Protein AF-A0A937IH04-F1 (afdb_monomer)

pLDDT: mean 90.26, std 16.78, range [39.59, 98.88]

Nearest PDB structures (foldseek):
  6xj6-assembly1_A  TM=7.921E-01  e=6.767E-10  Campylobacter jejuni subsp. jejuni 81-176
  6xj7-assembly2_B  TM=7.887E-01  e=7.666E-10  Campylobacter jejuni subsp. jejuni 81-176
  4y4v-assembly1_A  TM=7.451E-01  e=8.737E-09  Helicobacter pylori 26695
  5uwv-assembly3_D  TM=8.098E-01  e=4.451E-07  Mycobacteroides abscessus ATCC 19977
  4lpq-assembly1_A  TM=6.922E-01  e=3.258E-07  Xylanimonas cellulosilytica DSM 15894

Structure (mmCIF, N/CA/C/O backbone):
data_AF-A0A937IH04-F1
#
_entry.id   AF-A0A937IH04-F1
#
loop_
_atom_site.group_PDB
_atom_site.id
_atom_site.type_symbol
_atom_site.label_atom_id
_atom_site.label_alt_id
_atom_site.label_comp_id
_atom_site.label_asym_id
_atom_site.label_entity_id
_atom_site.label_seq_id
_atom_site.pdbx_PDB_ins_code
_atom_site.Cartn_x
_atom_site.Cartn_y
_atom_site.Cartn_z
_atom_site.occupancy
_atom_site.B_iso_or_equiv
_atom_site.auth_seq_id
_atom_site.auth_comp_id
_atom_site.auth_asym_id
_atom_site.auth_atom_id
_atom_site.pdbx_PDB_model_num
ATOM 1 N N . MET A 1 1 ? -10.966 3.294 90.916 1.00 44.47 1 MET A N 1
ATOM 2 C CA . MET A 1 1 ? -11.780 2.200 90.337 1.00 44.47 1 MET A CA 1
ATOM 3 C C . MET A 1 1 ? -12.710 2.776 89.281 1.00 44.47 1 MET A C 1
ATOM 5 O O . MET A 1 1 ? -13.364 3.763 89.579 1.00 44.47 1 MET A O 1
ATOM 9 N N . ARG A 1 2 ? -12.797 2.086 88.129 1.00 40.12 2 ARG A N 1
ATOM 10 C CA . ARG A 1 2 ? -13.713 2.286 86.980 1.00 40.12 2 ARG A CA 1
ATOM 11 C C . ARG A 1 2 ? -13.380 3.471 86.057 1.00 40.12 2 ARG A C 1
ATOM 13 O O . ARG A 1 2 ? -13.119 4.552 86.549 1.00 40.12 2 ARG A O 1
ATOM 20 N N . ALA A 1 3 ? -13.445 3.394 84.731 1.00 43.91 3 ALA A N 1
ATOM 21 C CA . ALA A 1 3 ? -13.399 2.312 83.746 1.00 43.91 3 ALA A CA 1
ATOM 22 C C . ALA A 1 3 ? -13.300 2.995 82.361 1.00 43.91 3 ALA A C 1
ATOM 24 O O . ALA A 1 3 ? -13.921 4.028 82.132 1.00 43.91 3 ALA A O 1
ATOM 25 N N . ILE A 1 4 ? -12.529 2.395 81.460 1.00 55.41 4 ILE A N 1
ATOM 26 C CA . ILE A 1 4 ? -12.359 2.698 80.027 1.00 55.41 4 ILE A CA 1
ATOM 27 C C . ILE A 1 4 ? -13.701 2.719 79.275 1.00 55.41 4 ILE A C 1
ATOM 29 O O . ILE A 1 4 ? -14.437 1.761 79.482 1.00 55.41 4 ILE A O 1
ATOM 33 N N . LYS A 1 5 ? -13.938 3.682 78.354 1.00 39.59 5 LYS A N 1
ATOM 34 C CA . LYS A 1 5 ? -14.604 3.578 77.012 1.00 39.59 5 LYS A CA 1
ATOM 35 C C . LYS A 1 5 ? -14.386 4.912 76.263 1.00 39.59 5 LYS A C 1
ATOM 37 O O . LYS A 1 5 ? -14.496 5.944 76.903 1.00 39.59 5 LYS A O 1
ATOM 42 N N . ALA A 1 6 ? -14.162 5.064 74.964 1.00 47.41 6 ALA A N 1
ATOM 43 C CA . ALA A 1 6 ? -13.769 4.239 73.830 1.00 47.41 6 ALA A CA 1
ATOM 44 C C . ALA A 1 6 ? -13.447 5.249 72.697 1.00 47.41 6 ALA A C 1
ATOM 46 O O . ALA A 1 6 ? -14.077 6.303 72.617 1.00 47.41 6 ALA A O 1
ATOM 47 N N . LEU A 1 7 ? -12.464 4.932 71.853 1.00 53.50 7 LEU A N 1
ATOM 48 C CA . LEU A 1 7 ? -12.128 5.639 70.612 1.00 53.50 7 LEU A CA 1
ATOM 49 C C . LEU A 1 7 ? -13.366 5.837 69.718 1.00 53.50 7 LEU A C 1
ATOM 51 O O . LEU A 1 7 ? -14.090 4.875 69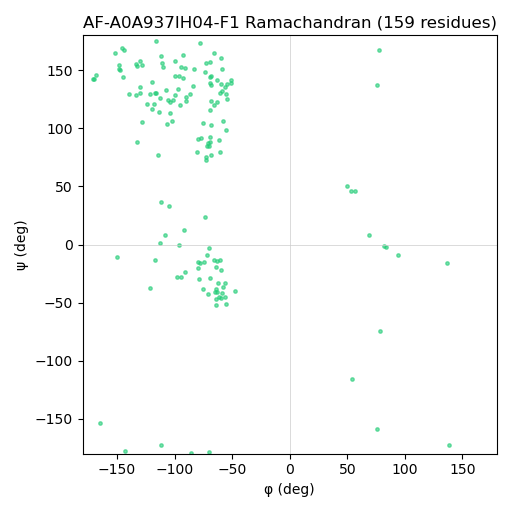.476 1.00 53.50 7 LEU A O 1
ATOM 55 N N . LEU A 1 8 ? -13.506 7.014 69.103 1.00 49.69 8 LEU A N 1
ATOM 56 C CA . LEU A 1 8 ? -14.228 7.172 67.837 1.00 49.69 8 LEU A CA 1
ATOM 57 C C . LEU A 1 8 ? -13.379 8.020 66.886 1.00 49.69 8 LEU A C 1
ATOM 59 O O . LEU A 1 8 ? -13.462 9.244 66.840 1.00 49.69 8 LEU A O 1
ATOM 63 N N . VAL A 1 9 ? -12.520 7.325 66.144 1.00 52.66 9 VAL A N 1
ATOM 64 C CA . VAL A 1 9 ? -11.881 7.834 64.931 1.00 52.66 9 VAL A CA 1
ATOM 65 C C . VAL A 1 9 ? -12.954 7.811 63.847 1.00 52.66 9 VAL A C 1
ATOM 67 O O . VAL A 1 9 ? -13.317 6.746 63.356 1.00 52.66 9 VAL A O 1
ATOM 70 N N . ALA A 1 10 ? -13.496 8.974 63.495 1.00 54.12 10 ALA A N 1
ATOM 71 C CA . ALA A 1 10 ? -14.343 9.114 62.317 1.00 54.12 10 ALA A CA 1
ATOM 72 C C . ALA A 1 10 ? -13.439 9.229 61.080 1.00 54.12 10 ALA A C 1
ATOM 74 O O . ALA A 1 10 ? -13.137 10.319 60.598 1.00 54.12 10 ALA A O 1
ATOM 75 N N . SER A 1 11 ? -12.944 8.090 60.600 1.00 58.72 11 SER A N 1
ATOM 76 C CA . SER A 1 11 ? -12.273 7.978 59.309 1.00 58.72 11 SER A CA 1
ATOM 77 C C . SER A 1 11 ? -13.301 8.190 58.197 1.00 58.72 11 SER A C 1
ATOM 79 O O . SER A 1 11 ? -14.100 7.314 57.873 1.00 58.72 11 SER A O 1
ATOM 81 N N . LEU A 1 12 ? -13.282 9.387 57.613 1.00 53.47 12 LEU A N 1
ATOM 82 C CA . LEU A 1 12 ? -14.057 9.741 56.432 1.00 53.47 12 LEU A CA 1
ATOM 83 C C . LEU A 1 12 ? -13.449 9.036 55.208 1.00 53.47 12 LEU A C 1
ATOM 85 O O . LEU A 1 12 ? -12.601 9.583 54.506 1.00 53.47 12 LEU A O 1
ATOM 89 N N . ILE A 1 13 ? -13.844 7.785 54.976 1.00 60.28 13 ILE A N 1
ATOM 90 C CA . ILE A 1 13 ? -13.471 7.049 53.768 1.00 60.28 13 ILE A CA 1
ATOM 91 C C . ILE A 1 13 ? -14.392 7.520 52.633 1.00 60.28 13 ILE A C 1
ATOM 93 O O . ILE A 1 13 ? -15.463 6.956 52.412 1.00 60.28 13 ILE A O 1
ATOM 97 N N . LEU A 1 14 ? -13.976 8.555 51.895 1.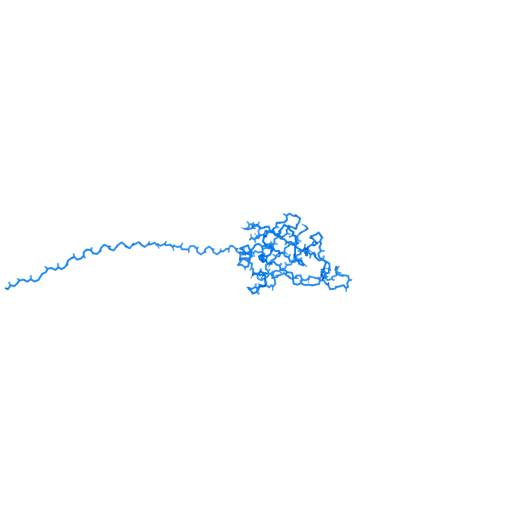00 61.34 14 LEU A N 1
ATOM 98 C CA . LEU A 1 14 ? -14.521 8.824 50.561 1.00 61.34 14 LEU A CA 1
ATOM 99 C C . LEU A 1 14 ? -14.037 7.711 49.621 1.00 61.34 14 LEU A C 1
ATOM 101 O O . LEU A 1 14 ? -12.963 7.794 49.028 1.00 61.34 14 LEU A O 1
ATOM 105 N N . THR A 1 15 ? -14.831 6.651 49.477 1.00 57.62 15 THR A N 1
ATOM 106 C CA . THR A 1 15 ? -14.658 5.715 48.364 1.00 57.62 15 THR A CA 1
ATOM 107 C C . THR A 1 15 ? -15.242 6.351 47.105 1.00 57.62 15 THR A C 1
ATOM 109 O O . THR A 1 15 ? -16.422 6.221 46.794 1.00 57.62 15 THR A O 1
ATOM 112 N N . LEU A 1 16 ? -14.404 7.059 46.346 1.00 58.72 16 LEU A N 1
ATOM 113 C CA . LEU A 1 16 ? -14.690 7.322 44.938 1.00 58.72 16 LEU A CA 1
ATOM 114 C C . LEU A 1 16 ? -14.552 5.992 44.191 1.00 58.72 16 LEU A C 1
ATOM 116 O O . LEU A 1 16 ? -13.497 5.669 43.648 1.00 58.72 16 LEU A O 1
ATOM 120 N N . ALA A 1 17 ? -15.623 5.201 44.180 1.00 59.22 17 ALA A N 1
ATOM 121 C CA . ALA A 1 17 ? -15.789 4.117 43.225 1.00 59.22 17 ALA A CA 1
ATOM 122 C C . ALA A 1 17 ? -15.993 4.740 41.836 1.00 59.22 17 ALA A C 1
ATOM 124 O O . ALA A 1 17 ? -17.107 4.841 41.326 1.00 59.22 17 ALA A O 1
ATOM 125 N N . SER A 1 18 ? -14.899 5.209 41.236 1.00 55.44 18 SER A N 1
ATOM 126 C CA . SER A 1 18 ? -14.862 5.569 39.826 1.00 55.44 18 SER A CA 1
ATOM 127 C C . SER A 1 18 ? -14.935 4.263 39.044 1.00 55.44 18 SER A C 1
ATOM 129 O O . SER A 1 18 ? -13.924 3.625 38.748 1.00 55.44 18 SER A O 1
ATOM 131 N N . CYS A 1 19 ? -16.159 3.804 38.787 1.00 52.25 19 CYS A N 1
ATOM 132 C CA . CYS A 1 19 ? -16.414 2.706 37.871 1.00 52.25 19 CYS A CA 1
ATOM 133 C C . CYS A 1 19 ? -16.198 3.238 36.451 1.00 52.25 19 CYS A C 1
ATOM 135 O O . CYS A 1 19 ? -17.129 3.497 35.692 1.00 52.25 19 CYS A O 1
ATOM 137 N N . SER A 1 20 ? -14.934 3.460 36.104 1.00 51.03 20 SER A N 1
ATOM 138 C CA . SER A 1 20 ? -14.516 3.651 34.729 1.00 51.03 20 SER A CA 1
ATOM 139 C C . SER A 1 20 ? -14.675 2.299 34.051 1.00 51.03 20 SER A C 1
ATOM 141 O O . SER A 1 20 ? -13.737 1.503 34.016 1.00 51.03 20 SER A O 1
ATOM 143 N N . SER A 1 21 ? -15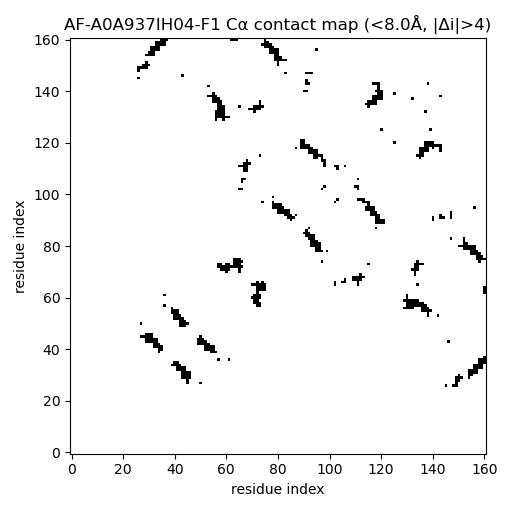.860 2.008 33.509 1.00 56.53 21 SER A N 1
ATOM 144 C CA . SER A 1 21 ? -15.944 1.033 32.430 1.00 56.53 21 SER A CA 1
ATOM 145 C C . SER A 1 21 ? -15.112 1.620 31.290 1.00 56.53 21 SER A C 1
ATOM 147 O O . SER A 1 21 ? -15.606 2.414 30.485 1.00 56.53 21 SER A O 1
ATOM 149 N N . PHE A 1 22 ? -13.818 1.307 31.259 1.00 50.31 22 PHE A N 1
ATOM 150 C CA . PHE A 1 22 ? -13.027 1.433 30.051 1.00 50.31 22 PHE A CA 1
ATOM 151 C C . PHE A 1 22 ? -13.780 0.603 29.020 1.00 50.31 22 PHE A C 1
ATOM 153 O O . PHE A 1 22 ? -13.710 -0.626 29.022 1.00 50.31 22 PHE A O 1
ATOM 160 N N . ARG A 1 23 ? -14.578 1.263 28.172 1.00 50.53 23 ARG A N 1
ATOM 161 C CA . ARG A 1 23 ? -15.010 0.636 26.935 1.00 50.53 23 ARG A CA 1
ATOM 162 C C . ARG A 1 23 ? -13.705 0.304 26.234 1.00 50.53 23 ARG A C 1
ATOM 164 O O . ARG A 1 23 ? -13.017 1.208 25.761 1.00 50.53 23 ARG A O 1
ATOM 171 N N . ASN A 1 24 ? -13.351 -0.976 26.219 1.00 46.12 24 ASN A N 1
ATOM 172 C CA . ASN A 1 24 ? -12.413 -1.527 25.261 1.00 46.12 24 ASN A CA 1
ATOM 173 C C . ASN A 1 24 ? -13.038 -1.285 23.885 1.00 46.12 24 ASN A C 1
ATOM 175 O O . ASN A 1 24 ? -13.686 -2.159 23.321 1.00 46.12 24 ASN A O 1
ATOM 179 N N . ASN A 1 25 ? -12.917 -0.060 23.377 1.00 50.91 25 ASN A N 1
ATOM 180 C CA . ASN A 1 25 ? -13.264 0.278 22.011 1.00 50.91 25 ASN A CA 1
ATOM 181 C C . ASN A 1 25 ? -12.160 -0.334 21.148 1.00 50.91 25 ASN A C 1
ATOM 183 O O . ASN A 1 25 ? -11.245 0.359 20.706 1.00 50.91 25 ASN A O 1
ATOM 187 N N . SER A 1 26 ? -12.203 -1.656 20.968 1.00 71.62 26 SER A N 1
ATOM 188 C CA . SER A 1 26 ? -11.434 -2.311 19.920 1.00 71.62 26 SER A CA 1
ATOM 189 C C . SER A 1 26 ? -11.801 -1.625 18.611 1.00 71.62 26 SER A C 1
ATOM 191 O O . SER A 1 26 ? -12.989 -1.510 18.296 1.00 71.62 26 SER A O 1
ATOM 193 N N . LEU A 1 27 ? -10.802 -1.132 17.878 1.00 78.94 27 LEU A N 1
ATOM 194 C CA . LEU A 1 27 ? -11.031 -0.529 16.570 1.00 78.94 27 LEU A CA 1
ATOM 195 C C . LEU A 1 27 ? -11.867 -1.491 15.704 1.00 78.94 27 LEU A C 1
ATOM 197 O O . LEU A 1 27 ? -11.668 -2.708 15.792 1.00 78.94 27 LEU A O 1
ATOM 201 N N . PRO A 1 28 ? -12.807 -0.981 14.889 1.00 87.00 28 PRO A N 1
ATOM 202 C CA . PRO A 1 28 ? -13.651 -1.842 14.075 1.00 87.00 28 PRO A CA 1
ATOM 203 C C . PRO A 1 28 ? -12.790 -2.674 13.122 1.00 87.00 28 PRO A C 1
ATOM 205 O O . PRO A 1 28 ? -11.836 -2.171 12.525 1.00 87.00 28 PRO A O 1
ATOM 208 N N . LYS A 1 29 ? -13.135 -3.955 12.977 1.00 91.94 29 LYS A N 1
ATOM 209 C CA . LYS A 1 29 ? -12.451 -4.858 12.047 1.00 91.94 29 LYS A CA 1
ATOM 210 C C . LYS A 1 29 ? -12.636 -4.392 10.608 1.00 91.94 29 LYS A C 1
ATOM 212 O O . LYS A 1 29 ? -13.716 -3.935 10.241 1.00 91.94 29 LYS A O 1
ATOM 217 N N . VAL A 1 30 ? -11.596 -4.526 9.795 1.00 97.06 30 VAL A N 1
ATOM 218 C CA . VAL A 1 30 ? -11.609 -4.117 8.386 1.00 97.06 30 VAL A CA 1
ATOM 219 C C . VAL A 1 30 ? -11.734 -5.342 7.500 1.00 97.06 30 VAL A C 1
ATOM 221 O O . VAL A 1 30 ? -10.900 -6.246 7.546 1.00 97.06 30 VAL A O 1
ATOM 224 N N . THR A 1 31 ? -12.774 -5.358 6.671 1.00 97.44 31 THR A N 1
ATOM 225 C CA . THR A 1 31 ? -13.024 -6.443 5.714 1.00 97.44 31 THR A CA 1
ATOM 226 C C . THR A 1 31 ? -12.454 -6.122 4.336 1.00 97.44 31 THR A C 1
ATOM 228 O O . THR A 1 31 ? -12.066 -7.037 3.609 1.00 97.44 31 THR A O 1
ATOM 231 N N . ASN A 1 32 ? -12.348 -4.833 3.991 1.00 97.94 32 ASN A N 1
ATOM 232 C CA . ASN A 1 32 ? -11.835 -4.382 2.704 1.00 97.94 32 ASN A CA 1
ATOM 233 C C . ASN A 1 32 ? -11.039 -3.075 2.822 1.00 97.94 32 ASN A C 1
ATOM 235 O O . ASN A 1 32 ? -11.386 -2.173 3.586 1.00 97.94 32 ASN A O 1
ATOM 239 N N . ILE A 1 33 ? -9.991 -2.959 2.016 1.00 98.81 33 ILE A N 1
ATOM 240 C CA . ILE A 1 33 ? -9.188 -1.752 1.837 1.00 98.81 33 ILE A CA 1
ATOM 241 C C . ILE A 1 33 ? -9.357 -1.294 0.392 1.00 98.81 33 ILE A C 1
ATOM 243 O O . ILE A 1 33 ? -9.180 -2.077 -0.538 1.00 98.81 33 ILE A O 1
ATOM 247 N N . GLN A 1 34 ? -9.653 -0.017 0.183 1.00 98.81 34 GLN A N 1
ATOM 248 C CA . GLN A 1 34 ? -9.679 0.572 -1.156 1.00 98.81 34 GLN A CA 1
ATOM 249 C C . GLN A 1 34 ? -8.616 1.657 -1.260 1.00 98.81 34 GLN A C 1
ATOM 251 O O . GLN A 1 34 ? -8.528 2.533 -0.400 1.00 98.81 34 GLN A O 1
ATOM 256 N N . VAL A 1 35 ? -7.800 1.600 -2.306 1.00 98.88 35 VAL A N 1
ATOM 257 C CA . VAL A 1 35 ? -6.716 2.549 -2.561 1.00 98.88 35 VAL A CA 1
ATOM 258 C C . VAL A 1 35 ? -6.981 3.223 -3.895 1.00 98.88 35 VAL A C 1
ATOM 260 O O . VAL A 1 35 ? -6.963 2.564 -4.924 1.00 98.88 35 VAL A O 1
ATOM 263 N N . PHE A 1 36 ? -7.189 4.533 -3.874 1.00 98.81 36 PHE A N 1
ATOM 264 C CA . PHE A 1 36 ? -7.409 5.360 -5.057 1.00 98.81 36 PHE A CA 1
ATOM 265 C C . PHE A 1 36 ? -6.153 6.197 -5.312 1.00 98.81 36 PHE A C 1
ATOM 267 O O . PHE A 1 36 ? -5.840 7.116 -4.535 1.00 98.81 36 PHE A O 1
ATOM 274 N N . LYS A 1 37 ? -5.354 5.804 -6.313 1.00 98.62 37 LYS A N 1
ATOM 275 C CA . LYS A 1 37 ? -4.004 6.347 -6.526 1.00 98.62 37 LYS A CA 1
ATOM 276 C C . LYS A 1 37 ? -4.054 7.790 -7.019 1.00 98.62 37 LYS A C 1
ATOM 278 O O . LYS A 1 37 ? -3.287 8.606 -6.492 1.00 98.62 37 LYS A O 1
ATOM 283 N N . ALA A 1 38 ? -4.949 8.128 -7.944 1.00 98.00 38 ALA A N 1
ATOM 284 C CA . ALA A 1 38 ? -5.097 9.492 -8.448 1.00 98.00 38 ALA A CA 1
ATOM 285 C C . ALA A 1 38 ? -5.500 10.478 -7.332 1.00 98.00 38 ALA A C 1
ATOM 287 O O . ALA A 1 38 ? -4.883 11.532 -7.157 1.00 98.00 38 ALA A O 1
ATOM 288 N N . GLU A 1 39 ? -6.465 10.101 -6.494 1.00 98.38 39 GLU A N 1
ATOM 289 C CA . GLU A 1 39 ? -7.029 10.925 -5.418 1.00 98.38 39 GLU A CA 1
ATOM 290 C C . GLU A 1 39 ? -6.153 10.955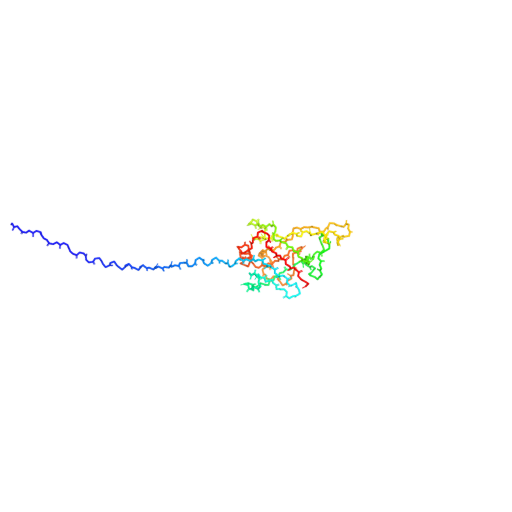 -4.157 1.00 98.38 39 GLU A C 1
ATOM 292 O O . GLU A 1 39 ? -6.341 11.793 -3.255 1.00 98.38 39 GLU A O 1
ATOM 297 N N . ARG A 1 40 ? -5.190 10.030 -4.066 1.00 98.19 40 ARG A N 1
ATOM 298 C CA . ARG A 1 40 ? -4.352 9.795 -2.883 1.00 98.19 40 ARG A CA 1
ATOM 299 C C . ARG A 1 40 ? -5.187 9.486 -1.657 1.00 98.19 40 ARG A C 1
ATOM 301 O O . ARG A 1 40 ? -4.979 10.095 -0.609 1.00 98.19 40 ARG A O 1
ATOM 308 N N . ILE A 1 41 ? -6.171 8.604 -1.794 1.00 98.75 41 ILE A N 1
ATOM 309 C CA . ILE A 1 41 ? -7.104 8.250 -0.719 1.00 98.75 41 ILE A CA 1
ATOM 310 C C . ILE A 1 41 ? -7.074 6.745 -0.485 1.00 98.75 41 ILE A C 1
ATOM 312 O O . ILE A 1 41 ? -7.349 5.969 -1.393 1.00 98.75 41 ILE A O 1
ATOM 316 N N . LEU A 1 42 ? -6.742 6.343 0.742 1.00 98.81 42 LEU A N 1
ATOM 317 C CA . LEU A 1 42 ? -6.897 4.971 1.221 1.00 98.81 42 LEU A CA 1
ATOM 318 C C . LEU A 1 42 ? -8.089 4.933 2.170 1.00 98.81 42 LEU A C 1
ATOM 320 O O . LEU A 1 42 ? -8.126 5.695 3.138 1.00 98.81 42 LEU A O 1
ATOM 324 N N . LEU A 1 43 ? -9.053 4.066 1.886 1.00 98.81 43 LEU A N 1
ATOM 325 C CA . LEU A 1 43 ? -10.224 3.816 2.716 1.00 98.81 43 LEU A CA 1
ATOM 326 C C . LEU A 1 43 ? -10.091 2.456 3.394 1.00 98.81 43 LEU A C 1
ATOM 328 O O . LEU A 1 43 ? -9.772 1.463 2.741 1.00 98.81 43 LEU A O 1
ATOM 332 N N . LEU A 1 44 ? -10.366 2.419 4.694 1.00 98.62 44 LEU A N 1
ATOM 333 C CA . LEU A 1 44 ? -10.625 1.176 5.410 1.00 98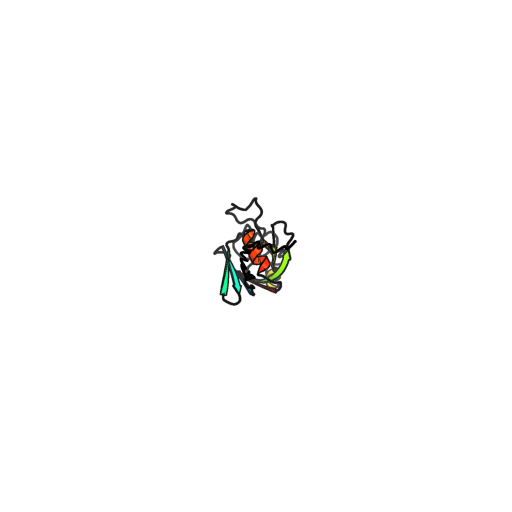.62 44 LEU A CA 1
ATOM 334 C C . LEU A 1 44 ? -12.132 1.019 5.558 1.00 98.62 44 LEU A C 1
ATOM 336 O O . LEU A 1 44 ? -12.797 1.944 6.038 1.00 98.62 44 LEU A O 1
ATOM 340 N N . LEU A 1 45 ? -12.655 -0.139 5.167 1.00 98.50 45 LEU A N 1
ATOM 341 C CA . LEU A 1 45 ? -14.078 -0.437 5.207 1.00 98.50 45 LEU A CA 1
ATOM 342 C C . LEU A 1 45 ? -14.372 -1.634 6.115 1.00 98.50 45 LEU A C 1
ATOM 344 O O . LEU A 1 45 ? -13.660 -2.642 6.101 1.00 98.50 45 LEU A O 1
ATOM 348 N N . ASN A 1 46 ? -15.455 -1.525 6.880 1.00 97.06 46 ASN A N 1
ATOM 349 C CA . ASN A 1 46 ? -16.152 -2.666 7.459 1.00 97.06 46 ASN A CA 1
ATOM 350 C C . ASN A 1 46 ? -17.396 -2.911 6.599 1.00 97.06 46 ASN A C 1
ATOM 352 O O . ASN A 1 46 ? -18.337 -2.118 6.622 1.00 97.06 46 ASN A O 1
ATOM 356 N N . ASN A 1 47 ? -17.358 -3.971 5.797 1.00 93.56 47 ASN A N 1
ATOM 357 C CA . ASN A 1 47 ? -18.298 -4.210 4.700 1.00 93.56 47 ASN A CA 1
ATOM 358 C C . ASN A 1 47 ? -18.338 -2.992 3.760 1.00 93.56 47 ASN A C 1
ATOM 360 O O . ASN A 1 47 ? -17.306 -2.649 3.182 1.00 93.56 47 ASN A O 1
ATOM 364 N N . ASP A 1 48 ? -19.478 -2.313 3.659 1.00 93.38 48 ASP A N 1
ATOM 365 C CA . ASP A 1 48 ? -19.661 -1.132 2.806 1.00 93.38 48 ASP A CA 1
ATOM 366 C C . ASP A 1 48 ? -19.477 0.197 3.559 1.00 93.38 48 ASP A C 1
ATOM 368 O O . ASP A 1 48 ? -19.574 1.278 2.978 1.00 93.38 48 ASP A O 1
ATOM 372 N N . VAL A 1 49 ? -19.193 0.144 4.865 1.00 97.06 49 VAL A N 1
ATOM 373 C CA . VAL A 1 49 ? -19.058 1.335 5.706 1.00 97.06 49 VAL A CA 1
ATOM 374 C C . VAL A 1 49 ? -17.596 1.745 5.811 1.00 97.06 49 VAL A C 1
ATOM 376 O O . VAL A 1 49 ? -16.761 1.009 6.340 1.00 97.06 49 VAL A O 1
ATOM 379 N N . VAL A 1 50 ? -17.284 2.964 5.370 1.00 98.00 50 VAL A N 1
ATOM 380 C CA . VAL A 1 50 ? -15.961 3.570 5.563 1.00 98.00 50 VAL A CA 1
ATOM 381 C C . VAL A 1 50 ? -15.760 3.889 7.043 1.00 98.00 50 VAL A C 1
ATOM 383 O O . VAL A 1 50 ? -16.436 4.751 7.599 1.00 98.00 50 VAL A O 1
ATOM 386 N N . VAL A 1 51 ? -14.789 3.227 7.672 1.00 97.94 51 VAL A N 1
ATOM 387 C CA . VAL A 1 51 ? -14.446 3.449 9.087 1.00 97.94 51 VAL A CA 1
ATOM 388 C C . VAL A 1 51 ? -13.258 4.393 9.258 1.00 97.94 51 VAL A C 1
ATOM 390 O O . VAL A 1 51 ? -13.162 5.088 10.270 1.00 97.94 51 VAL A O 1
ATOM 393 N N . LYS A 1 52 ? -12.348 4.444 8.275 1.00 98.31 52 LYS A N 1
ATOM 394 C CA . LYS A 1 52 ? -11.175 5.331 8.272 1.00 98.31 52 LYS A CA 1
ATOM 395 C C . LYS A 1 52 ? -10.795 5.751 6.855 1.00 98.31 52 LYS A C 1
ATOM 397 O O . LYS A 1 52 ? -11.049 5.036 5.887 1.00 98.31 52 LYS A O 1
ATOM 402 N N . LYS A 1 53 ? -10.135 6.906 6.758 1.00 98.56 53 LYS A N 1
ATOM 403 C CA . LYS A 1 53 ? -9.629 7.493 5.515 1.00 98.56 53 LYS A CA 1
ATOM 404 C C . LYS A 1 53 ? -8.250 8.105 5.749 1.00 98.56 53 LYS A C 1
ATOM 406 O O . LYS A 1 53 ? -8.106 8.939 6.640 1.00 98.56 53 LYS A O 1
ATOM 411 N N . TYR A 1 54 ? -7.276 7.764 4.907 1.00 98.69 54 TYR A N 1
ATOM 412 C CA . TYR A 1 54 ? -5.906 8.277 4.997 1.00 98.69 54 TYR A CA 1
ATOM 413 C C . TYR A 1 54 ? -5.388 8.807 3.661 1.00 98.69 54 TYR A C 1
ATOM 415 O O . TYR A 1 54 ? -5.862 8.438 2.583 1.00 98.69 54 TYR A O 1
ATOM 423 N N . LYS A 1 55 ? -4.384 9.682 3.748 1.00 98.31 55 LYS A N 1
ATOM 424 C CA . LYS A 1 55 ? -3.545 10.092 2.617 1.00 98.31 55 LYS A CA 1
ATOM 425 C C . LYS A 1 55 ? -2.285 9.225 2.591 1.00 98.31 55 LYS A C 1
ATOM 427 O O . LYS A 1 55 ? -1.831 8.779 3.638 1.00 98.31 55 LYS A O 1
ATOM 432 N N . PHE A 1 56 ? -1.691 9.025 1.417 1.00 98.50 56 PHE A N 1
ATOM 433 C CA . PHE A 1 56 ? -0.485 8.203 1.274 1.00 98.50 56 PHE A CA 1
ATOM 434 C C . PHE A 1 56 ? 0.468 8.711 0.185 1.00 98.50 56 PHE A C 1
ATOM 436 O O . PHE A 1 56 ? 0.124 9.579 -0.626 1.00 98.50 56 PHE A O 1
ATOM 443 N N . LYS A 1 57 ? 1.673 8.135 0.165 1.00 98.38 57 LYS A N 1
ATOM 444 C CA . LYS A 1 57 ? 2.658 8.229 -0.923 1.00 98.38 57 LYS A CA 1
ATOM 445 C C . LYS A 1 57 ? 2.801 6.888 -1.638 1.00 98.38 57 LYS A C 1
ATOM 447 O O . LYS A 1 57 ? 2.558 5.843 -1.042 1.00 98.38 57 LYS A O 1
ATOM 452 N N . LEU A 1 58 ? 3.174 6.948 -2.909 1.00 98.50 58 LEU A N 1
ATOM 453 C CA . LEU A 1 58 ? 3.302 5.810 -3.820 1.00 98.50 58 LEU A CA 1
ATOM 454 C C . LEU A 1 58 ? 4.765 5.560 -4.196 1.00 98.50 58 LEU A C 1
ATOM 456 O O . LEU A 1 58 ? 5.691 6.201 -3.673 1.00 98.50 58 LEU A O 1
ATOM 460 N N . GLY A 1 59 ? 4.941 4.635 -5.140 1.00 97.69 59 GLY A N 1
ATOM 461 C CA . GLY A 1 59 ? 6.165 4.513 -5.909 1.00 97.69 59 GLY A CA 1
ATOM 462 C C . GLY A 1 59 ? 6.507 5.797 -6.678 1.00 97.69 59 GLY A C 1
ATOM 463 O O . GLY A 1 59 ? 5.617 6.570 -7.037 1.00 97.69 59 GLY A O 1
ATOM 464 N N . PHE A 1 60 ? 7.799 6.045 -6.909 1.00 97.56 60 PHE A N 1
ATOM 465 C CA . PHE A 1 60 ? 8.293 7.282 -7.539 1.00 97.56 60 PHE A CA 1
ATOM 466 C C . PHE A 1 60 ? 7.815 7.504 -8.987 1.00 97.56 60 PHE A C 1
ATOM 468 O O . PHE A 1 60 ? 7.911 8.623 -9.491 1.00 97.56 60 PHE A O 1
ATOM 475 N N . SER A 1 61 ? 7.267 6.477 -9.639 1.00 97.81 61 SER A N 1
ATOM 476 C CA . SER A 1 61 ? 6.559 6.569 -10.917 1.00 97.81 61 SER A CA 1
ATOM 477 C C . SER A 1 61 ? 5.085 6.211 -10.686 1.00 97.81 61 SER A C 1
ATOM 479 O O . SER A 1 61 ? 4.673 5.096 -10.973 1.00 97.81 61 SER A O 1
ATOM 481 N N . PRO A 1 62 ? 4.262 7.117 -10.127 1.00 96.06 62 PRO A N 1
ATOM 482 C CA . PRO A 1 62 ? 2.963 6.754 -9.550 1.00 96.06 62 PRO A CA 1
ATOM 483 C C . PRO A 1 62 ? 1.861 6.444 -10.577 1.00 96.06 62 PRO A C 1
ATOM 485 O O . PRO A 1 62 ? 0.829 5.889 -10.203 1.00 96.06 62 PRO A O 1
ATOM 488 N N . VAL A 1 63 ? 2.053 6.818 -11.846 1.00 97.50 63 VAL A N 1
ATOM 489 C CA . VAL A 1 63 ? 1.033 6.703 -12.899 1.00 97.50 63 VAL A CA 1
ATOM 490 C C . VAL A 1 63 ? 1.073 5.324 -13.557 1.00 97.50 63 VAL A C 1
ATOM 492 O O . VAL A 1 63 ? 2.122 4.869 -14.022 1.00 97.50 63 VAL A O 1
ATOM 495 N N . GLY A 1 64 ? -0.104 4.700 -13.641 1.00 97.19 64 GLY A N 1
ATOM 496 C CA . GLY A 1 64 ? -0.318 3.382 -14.232 1.00 97.19 64 GLY A CA 1
ATOM 497 C C . GLY A 1 64 ? 0.114 2.227 -13.329 1.00 97.19 64 GLY A C 1
ATOM 498 O O . GLY A 1 64 ? 0.802 2.410 -12.318 1.00 97.19 64 GLY A O 1
ATOM 499 N N . LYS A 1 65 ? -0.294 1.013 -13.707 1.00 97.31 65 LYS A N 1
ATOM 500 C CA . LYS A 1 65 ? -0.011 -0.203 -12.942 1.00 97.31 65 LYS A CA 1
ATOM 501 C C . LYS A 1 65 ? 1.442 -0.655 -13.043 1.00 97.31 65 LYS A C 1
ATOM 503 O O . LYS A 1 65 ? 2.084 -0.513 -14.086 1.00 97.31 65 LYS A O 1
ATOM 508 N N . LYS A 1 66 ? 1.924 -1.273 -11.965 1.00 98.31 66 LYS A N 1
ATOM 509 C CA . LYS A 1 66 ? 3.193 -2.006 -11.940 1.00 98.31 66 LYS A CA 1
ATOM 510 C C . LYS A 1 66 ? 3.222 -3.107 -13.008 1.00 98.31 66 LYS A C 1
ATOM 512 O O . LYS A 1 66 ? 2.238 -3.825 -13.176 1.00 98.31 66 LYS A O 1
ATOM 517 N N . GLN A 1 67 ? 4.336 -3.209 -13.729 1.00 97.62 67 GLN A N 1
ATOM 518 C CA . GLN A 1 67 ? 4.573 -4.192 -14.791 1.00 97.62 67 GLN A CA 1
ATOM 519 C C . GLN A 1 67 ? 5.801 -5.056 -14.501 1.00 97.62 67 GLN A C 1
ATOM 521 O O . GLN A 1 67 ? 5.782 -6.245 -14.788 1.00 97.62 67 GLN A O 1
ATOM 526 N N . PHE A 1 68 ? 6.868 -4.491 -13.933 1.00 98.12 68 PHE A N 1
ATOM 527 C CA . PHE A 1 68 ? 8.087 -5.244 -13.634 1.00 98.12 68 PHE A CA 1
ATOM 528 C C . PHE A 1 68 ? 8.849 -4.664 -12.438 1.00 98.12 68 PHE A C 1
ATOM 530 O O . PHE A 1 68 ? 8.612 -3.549 -11.969 1.00 98.12 68 PHE A O 1
ATOM 537 N N . GLU A 1 69 ? 9.777 -5.444 -11.901 1.00 98.00 69 GLU A N 1
ATOM 538 C CA . GLU A 1 69 ? 10.634 -5.036 -10.796 1.00 98.00 69 GLU A CA 1
ATOM 539 C C . GLU A 1 69 ? 11.458 -3.782 -11.136 1.00 98.00 69 GLU A C 1
ATOM 541 O O . GLU A 1 69 ? 12.056 -3.682 -12.205 1.00 98.00 69 GLU A O 1
ATOM 546 N N . GLY A 1 70 ? 11.475 -2.802 -10.228 1.00 97.56 70 GLY A N 1
ATOM 547 C CA . GLY A 1 70 ? 12.218 -1.549 -10.418 1.00 97.56 70 GLY A CA 1
ATOM 548 C C . GLY A 1 70 ? 11.531 -0.468 -11.266 1.00 97.56 70 GLY A C 1
ATOM 549 O O . GLY A 1 70 ? 12.074 0.626 -11.370 1.00 97.56 70 GLY A O 1
ATOM 550 N N . ASP A 1 71 ? 10.332 -0.700 -11.811 1.00 98.00 71 ASP A N 1
ATOM 551 C CA . ASP A 1 71 ? 9.591 0.304 -12.604 1.00 98.00 71 ASP A CA 1
ATOM 552 C C . ASP A 1 71 ? 9.022 1.495 -11.803 1.00 98.00 71 ASP A C 1
ATOM 554 O O . ASP A 1 71 ? 8.404 2.389 -12.379 1.00 98.00 71 ASP A O 1
ATOM 558 N N . GLY A 1 72 ? 9.190 1.494 -10.477 1.00 97.69 72 GLY A N 1
ATOM 559 C CA . GLY A 1 72 ? 8.744 2.566 -9.589 1.00 97.69 72 GLY A CA 1
ATOM 560 C C . GLY A 1 72 ? 7.231 2.709 -9.445 1.00 97.69 72 GLY A C 1
ATOM 561 O O . GLY A 1 72 ? 6.792 3.685 -8.838 1.00 97.69 72 GLY A O 1
ATOM 562 N N . LYS A 1 73 ? 6.432 1.780 -9.978 1.00 98.56 73 LYS A N 1
ATOM 563 C CA . LYS A 1 73 ? 4.967 1.845 -9.943 1.00 98.56 73 LYS A CA 1
ATOM 564 C C . LYS A 1 73 ? 4.399 1.039 -8.783 1.00 98.56 73 LYS A C 1
ATOM 566 O O . LYS A 1 73 ? 4.892 -0.034 -8.437 1.00 98.56 73 LYS A O 1
ATOM 571 N N . THR A 1 74 ? 3.313 1.544 -8.206 1.00 98.62 74 THR A N 1
ATOM 572 C CA . THR A 1 74 ? 2.443 0.776 -7.304 1.00 98.62 74 THR A CA 1
ATOM 573 C C . THR A 1 74 ? 1.438 -0.020 -8.145 1.00 98.62 74 THR A C 1
ATOM 575 O O . THR A 1 74 ? 0.903 0.541 -9.111 1.00 98.62 74 THR A O 1
ATOM 578 N N . PRO A 1 75 ? 1.186 -1.306 -7.831 1.00 98.69 75 PRO A N 1
ATOM 579 C CA . PRO A 1 75 ? 0.245 -2.136 -8.585 1.00 98.69 75 PRO A CA 1
ATOM 580 C C . PRO A 1 75 ? -1.179 -1.571 -8.597 1.00 98.69 75 PRO A C 1
ATOM 582 O O . PRO A 1 75 ? -1.538 -0.759 -7.751 1.00 98.69 75 PRO A O 1
ATOM 585 N N . GLU A 1 76 ? -1.979 -2.024 -9.559 1.00 98.69 76 GLU A N 1
ATOM 586 C CA . GLU A 1 76 ? -3.423 -1.778 -9.657 1.00 98.69 76 GLU A CA 1
ATOM 587 C C . GLU A 1 76 ? -4.106 -3.131 -9.878 1.00 98.69 76 GLU A C 1
ATOM 589 O O . GLU A 1 76 ? -3.629 -3.932 -10.690 1.00 98.69 76 GLU A O 1
ATOM 594 N N . GLY A 1 77 ? -5.198 -3.381 -9.158 1.00 98.44 77 GLY A N 1
ATOM 595 C CA . GLY A 1 77 ? -5.911 -4.657 -9.153 1.00 98.44 77 GLY A CA 1
ATOM 596 C C . GLY A 1 77 ? -6.369 -5.093 -7.761 1.00 98.44 77 GLY A C 1
ATOM 597 O O . GLY A 1 77 ? -6.268 -4.345 -6.785 1.00 98.44 77 GLY A O 1
ATOM 598 N N . ASP A 1 78 ? -6.875 -6.322 -7.687 1.00 98.75 78 ASP A N 1
ATOM 599 C CA . ASP A 1 78 ? -7.335 -6.959 -6.455 1.00 98.75 78 ASP A CA 1
ATOM 600 C C . ASP A 1 78 ? -6.258 -7.872 -5.851 1.00 98.75 78 ASP A C 1
ATOM 602 O O . ASP A 1 78 ? -5.660 -8.710 -6.536 1.00 98.75 78 ASP A O 1
ATOM 606 N N . TYR A 1 79 ? -6.061 -7.735 -4.540 1.00 98.81 79 TYR A N 1
ATOM 607 C CA . TYR A 1 79 ? -5.136 -8.523 -3.728 1.00 98.81 79 TYR A CA 1
ATOM 608 C C . TYR A 1 79 ? -5.742 -8.801 -2.344 1.00 98.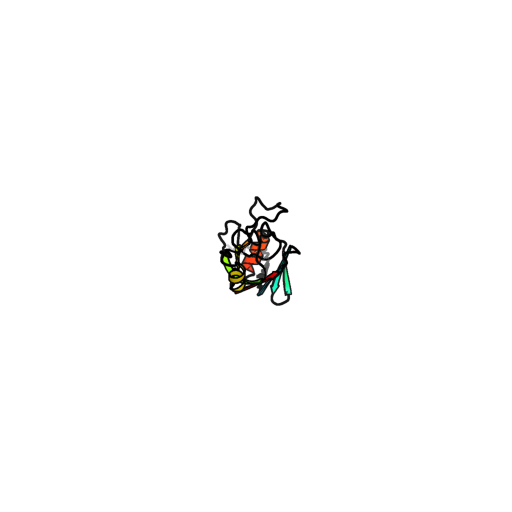81 79 TYR A C 1
ATOM 610 O O . TYR A 1 79 ? -6.863 -8.395 -2.023 1.00 98.81 79 TYR A O 1
ATOM 618 N N . TYR A 1 80 ? -4.975 -9.474 -1.494 1.00 98.81 80 TYR A N 1
ATOM 619 C CA . TYR A 1 80 ? -5.291 -9.694 -0.085 1.00 98.81 80 TYR A CA 1
ATOM 620 C C . TYR A 1 80 ? -4.077 -9.375 0.783 1.00 98.81 80 TYR A C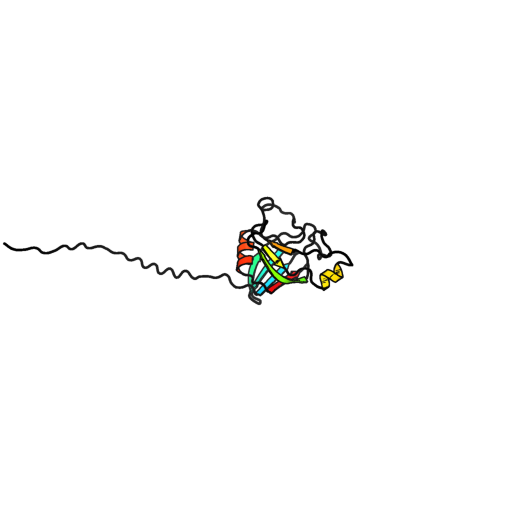 1
ATOM 622 O O . TYR A 1 80 ? -2.937 -9.477 0.323 1.00 98.81 80 TYR A O 1
ATOM 630 N N . ILE A 1 81 ? -4.321 -9.001 2.040 1.00 98.81 81 ILE A N 1
ATOM 631 C CA . ILE A 1 81 ? -3.262 -8.888 3.042 1.00 98.81 81 ILE A CA 1
ATOM 632 C C . ILE A 1 81 ? -2.703 -10.285 3.313 1.00 98.81 81 ILE A C 1
ATOM 634 O O . ILE A 1 81 ? -3.441 -11.173 3.732 1.00 98.81 81 ILE A O 1
ATOM 638 N N . ASP A 1 82 ? -1.410 -10.493 3.081 1.00 98.69 82 ASP A N 1
ATOM 639 C CA . ASP A 1 82 ? -0.774 -11.815 3.183 1.00 98.69 82 ASP A CA 1
ATOM 640 C C . ASP A 1 82 ? 0.297 -11.902 4.273 1.00 98.69 82 ASP A C 1
ATOM 642 O O . ASP A 1 82 ? 0.711 -12.995 4.659 1.00 98.69 82 ASP A O 1
ATOM 646 N N . ARG A 1 83 ? 0.735 -10.756 4.803 1.00 98.31 83 ARG A N 1
ATOM 647 C CA . ARG A 1 83 ? 1.802 -10.659 5.805 1.00 98.31 83 ARG A CA 1
ATOM 648 C C . ARG A 1 83 ? 1.566 -9.484 6.747 1.00 98.31 83 ARG A C 1
ATOM 650 O O . ARG A 1 83 ? 1.059 -8.439 6.342 1.00 98.31 83 ARG A O 1
ATOM 657 N N . LYS A 1 84 ? 2.035 -9.616 7.987 1.00 98.56 84 LYS A N 1
ATOM 658 C CA . LYS A 1 84 ? 2.133 -8.529 8.974 1.00 98.56 84 LYS A CA 1
ATOM 659 C C . LYS A 1 84 ? 3.544 -8.528 9.551 1.00 98.56 84 LYS A C 1
ATOM 661 O O . LYS A 1 84 ? 4.042 -9.580 9.937 1.00 98.56 84 LYS A O 1
ATOM 666 N N . ASN A 1 85 ? 4.196 -7.370 9.576 1.00 98.38 85 ASN A N 1
ATOM 667 C CA . ASN A 1 85 ? 5.568 -7.233 10.048 1.00 98.38 85 ASN A CA 1
ATOM 668 C C . ASN A 1 85 ? 5.685 -6.120 11.110 1.00 98.38 85 ASN A C 1
ATOM 670 O O . ASN A 1 85 ? 5.668 -4.935 10.753 1.00 98.38 85 ASN A O 1
ATOM 674 N N . PRO A 1 86 ? 5.841 -6.482 12.399 1.00 98.00 86 PRO A N 1
ATOM 675 C CA . PRO A 1 86 ? 6.056 -5.516 13.473 1.00 98.00 86 PRO A CA 1
ATOM 676 C C . PRO A 1 86 ? 7.498 -4.984 13.528 1.00 98.00 86 PRO A C 1
ATOM 678 O O . PRO A 1 86 ? 7.746 -3.959 14.148 1.00 98.00 86 PRO A O 1
ATOM 681 N N . ASN A 1 87 ? 8.445 -5.649 12.859 1.00 97.62 87 ASN A N 1
ATOM 682 C CA . ASN A 1 87 ? 9.874 -5.316 12.852 1.00 97.62 87 ASN A CA 1
ATOM 683 C C . ASN A 1 87 ? 10.290 -4.644 11.533 1.00 97.62 87 ASN A C 1
ATOM 685 O O . ASN A 1 87 ? 11.389 -4.853 11.012 1.00 97.62 87 ASN A O 1
ATOM 689 N N . SER A 1 88 ? 9.385 -3.870 10.935 1.00 97.56 88 SER A N 1
ATOM 690 C CA . SER A 1 88 ? 9.639 -3.211 9.658 1.00 97.56 88 SER A CA 1
ATOM 691 C C . SER A 1 88 ? 10.683 -2.102 9.803 1.00 97.56 88 SER A C 1
ATOM 693 O O . SER A 1 88 ? 10.611 -1.262 10.699 1.00 97.56 88 SER A O 1
ATOM 695 N N . LYS A 1 89 ? 11.600 -2.000 8.831 1.00 95.56 89 LYS A N 1
ATOM 696 C CA . LYS A 1 89 ? 12.522 -0.850 8.710 1.00 95.56 89 LYS A CA 1
ATOM 697 C C . LYS A 1 89 ? 11.782 0.486 8.511 1.00 95.56 89 LYS A C 1
ATOM 699 O O . LYS A 1 89 ? 12.384 1.549 8.648 1.00 95.56 89 LYS A O 1
ATOM 704 N N . TYR A 1 90 ? 10.486 0.432 8.193 1.00 97.12 90 TYR A N 1
ATOM 705 C CA . TYR A 1 90 ? 9.593 1.572 7.986 1.00 97.12 90 TYR A CA 1
ATOM 706 C C . TYR A 1 90 ? 8.529 1.682 9.090 1.00 97.12 90 TYR A C 1
ATOM 708 O O . TYR A 1 90 ? 7.399 2.078 8.814 1.00 97.12 90 TYR A O 1
ATOM 716 N N . TYR A 1 91 ? 8.899 1.354 10.334 1.00 97.94 91 TYR A N 1
ATOM 717 C CA . TYR A 1 91 ? 8.057 1.337 11.537 1.00 97.94 91 TYR A CA 1
ATOM 718 C C . TYR A 1 91 ? 7.142 0.106 11.652 1.00 97.94 91 TYR A C 1
ATOM 720 O O . TYR A 1 91 ? 7.465 -0.810 12.396 1.00 97.94 91 TYR A O 1
ATOM 728 N N . LEU A 1 92 ? 6.061 0.032 10.877 1.00 98.44 92 LEU A N 1
ATOM 729 C CA . LEU A 1 92 ? 5.194 -1.151 10.759 1.00 98.44 92 LEU A CA 1
ATOM 730 C C . LEU A 1 92 ? 4.913 -1.411 9.282 1.00 98.44 92 LEU A C 1
ATOM 732 O O . LEU A 1 92 ? 4.979 -0.479 8.473 1.00 98.44 92 LEU A O 1
ATOM 736 N N . SER A 1 93 ? 4.589 -2.651 8.914 1.00 98.69 93 SER A N 1
ATOM 737 C CA . SER A 1 93 ? 4.057 -2.925 7.579 1.00 98.69 93 SER A CA 1
ATOM 738 C C . SER A 1 93 ? 3.072 -4.090 7.512 1.00 98.69 93 SER A C 1
ATOM 740 O O . SER A 1 93 ? 3.150 -5.050 8.281 1.00 98.69 93 SER A O 1
ATOM 742 N N . VAL A 1 94 ? 2.156 -4.003 6.547 1.00 98.81 94 VAL A N 1
ATOM 743 C CA . VAL A 1 94 ? 1.273 -5.094 6.115 1.00 98.81 94 VAL A CA 1
ATOM 744 C C . VAL A 1 94 ? 1.499 -5.349 4.627 1.00 98.81 94 VAL A C 1
ATOM 746 O O . VAL A 1 94 ? 1.571 -4.404 3.842 1.00 98.81 94 VAL A O 1
ATOM 749 N N . GLY A 1 95 ? 1.730 -6.605 4.255 1.00 98.75 95 GLY A N 1
ATOM 750 C CA . GLY A 1 95 ? 2.041 -7.012 2.883 1.00 98.75 95 GLY A CA 1
ATOM 751 C C . GLY A 1 95 ? 0.785 -7.357 2.104 1.00 98.75 95 GLY A C 1
ATOM 752 O O . GLY A 1 95 ? -0.202 -7.777 2.706 1.00 98.75 95 GLY A O 1
ATOM 753 N N . ILE A 1 96 ? 0.833 -7.181 0.783 1.00 98.88 96 ILE A N 1
ATOM 754 C CA . ILE A 1 96 ? -0.223 -7.634 -0.127 1.00 98.88 96 ILE A CA 1
ATOM 755 C C . ILE A 1 96 ? 0.274 -8.790 -0.994 1.00 98.88 96 ILE A C 1
ATOM 757 O O . ILE A 1 96 ? 1.466 -8.893 -1.285 1.00 98.88 96 ILE A O 1
ATOM 761 N N . SER A 1 97 ? -0.655 -9.596 -1.495 1.00 98.81 97 SER A N 1
ATOM 762 C CA . SER A 1 97 ? -0.390 -10.764 -2.344 1.00 98.81 97 SER A CA 1
ATOM 763 C C . SER A 1 97 ? 0.038 -10.467 -3.788 1.00 98.81 97 SER A C 1
ATOM 765 O O . SER A 1 97 ? -0.123 -11.298 -4.683 1.00 98.81 97 SER A O 1
ATOM 767 N N . TYR A 1 98 ? 0.602 -9.286 -4.039 1.00 98.56 98 TYR A N 1
ATOM 768 C CA . TYR A 1 98 ? 1.247 -8.986 -5.311 1.00 98.56 98 TYR A CA 1
ATOM 769 C C . TYR A 1 98 ? 2.537 -9.820 -5.455 1.00 98.56 98 TYR A C 1
ATOM 771 O O . TYR A 1 98 ? 3.327 -9.872 -4.506 1.00 98.56 98 TYR A O 1
ATOM 779 N N . PRO A 1 99 ? 2.824 -10.403 -6.634 1.00 98.62 99 PRO A N 1
ATOM 780 C CA . PRO A 1 99 ? 2.042 -10.351 -7.873 1.00 98.62 99 PRO A CA 1
ATOM 781 C C . PRO A 1 99 ? 1.053 -11.519 -8.008 1.00 98.62 99 PRO A C 1
ATOM 783 O O . PRO A 1 99 ? 1.382 -12.671 -7.702 1.00 98.62 99 PRO A O 1
ATOM 786 N N . ASN A 1 100 ? -0.122 -11.237 -8.579 1.00 98.00 100 ASN A N 1
ATOM 787 C CA . ASN A 1 100 ? -1.086 -12.270 -8.972 1.00 98.00 100 ASN A CA 1
ATOM 788 C C . ASN A 1 100 ? -0.788 -12.823 -10.387 1.00 98.00 100 ASN A C 1
ATOM 790 O O . ASN A 1 100 ? 0.180 -12.427 -11.041 1.00 98.00 100 ASN A O 1
ATOM 794 N N . ALA A 1 101 ? -1.605 -13.765 -10.872 1.00 97.56 101 ALA A N 1
ATOM 795 C CA . ALA A 1 101 ? -1.415 -14.381 -12.190 1.00 97.56 101 ALA A CA 1
ATOM 796 C C . ALA A 1 101 ? -1.447 -13.357 -13.342 1.00 97.56 101 ALA A C 1
ATOM 798 O O . ALA A 1 101 ? -0.600 -13.412 -14.233 1.00 97.56 101 ALA A O 1
ATOM 799 N N . SER A 1 102 ? -2.366 -12.387 -13.294 1.00 97.25 102 SER A N 1
ATOM 800 C CA . SER A 1 102 ? -2.452 -11.315 -14.294 1.00 97.25 102 SER A CA 1
ATOM 801 C C . SER A 1 102 ? -1.197 -10.442 -14.281 1.00 97.25 102 SER A C 1
ATOM 803 O O . SER A 1 102 ? -0.667 -10.101 -15.335 1.00 97.25 102 SER A O 1
ATOM 805 N N . ASP A 1 103 ? -0.657 -10.115 -13.108 1.00 98.25 103 ASP A N 1
ATOM 806 C CA . ASP A 1 103 ? 0.577 -9.326 -13.003 1.00 98.25 103 ASP A CA 1
ATOM 807 C C . ASP A 1 103 ? 1.789 -10.059 -13.588 1.00 98.25 103 ASP A C 1
ATOM 809 O O . ASP A 1 103 ? 2.604 -9.448 -14.275 1.00 98.25 103 ASP A O 1
ATOM 813 N N . ARG A 1 104 ? 1.876 -11.381 -13.390 1.00 97.69 104 ARG A N 1
ATOM 814 C CA . ARG A 1 104 ? 2.934 -12.218 -13.983 1.00 97.69 104 ARG A CA 1
ATOM 815 C C . ARG A 1 104 ? 2.849 -12.263 -15.506 1.00 97.69 104 ARG A C 1
ATOM 817 O O . ARG A 1 104 ? 3.881 -12.178 -16.162 1.00 97.69 104 ARG A O 1
ATOM 824 N N . VAL A 1 105 ? 1.640 -12.354 -16.063 1.00 96.94 105 VAL A N 1
ATOM 825 C CA . VAL A 1 105 ? 1.423 -12.278 -17.518 1.00 96.94 105 VAL A CA 1
ATOM 826 C C . VAL A 1 105 ? 1.819 -10.895 -18.045 1.00 96.94 105 VAL A C 1
ATOM 828 O O . VAL A 1 105 ? 2.588 -10.796 -18.997 1.00 96.94 105 VAL A O 1
ATOM 831 N N . ASN A 1 106 ? 1.381 -9.824 -17.376 1.00 95.62 106 ASN A N 1
ATOM 832 C CA . ASN A 1 106 ? 1.671 -8.439 -17.766 1.00 95.62 106 ASN A CA 1
ATOM 833 C C . ASN A 1 106 ? 3.162 -8.067 -17.693 1.00 95.62 106 ASN A C 1
ATOM 835 O O . ASN A 1 106 ? 3.579 -7.089 -18.317 1.00 95.62 106 ASN A O 1
ATOM 839 N N . ALA A 1 107 ? 3.967 -8.829 -16.950 1.00 96.69 107 ALA A N 1
ATOM 840 C CA . ALA A 1 107 ? 5.407 -8.622 -16.872 1.00 96.69 107 ALA A CA 1
ATOM 841 C C . ALA A 1 107 ? 6.158 -9.019 -18.155 1.00 96.69 107 ALA A C 1
ATOM 843 O O . ALA A 1 107 ? 7.341 -8.699 -18.280 1.00 96.69 107 ALA A O 1
ATOM 844 N N . ASN A 1 108 ? 5.490 -9.670 -19.122 1.00 93.88 108 ASN A N 1
ATOM 845 C CA . ASN A 1 108 ? 6.012 -9.960 -20.464 1.00 93.88 108 ASN A CA 1
ATOM 846 C C . ASN A 1 108 ? 7.416 -10.597 -20.445 1.00 93.88 108 ASN A C 1
ATOM 848 O O . ASN A 1 108 ? 8.344 -10.126 -21.100 1.00 93.88 108 ASN A O 1
ATOM 852 N N . GLY A 1 109 ? 7.587 -11.648 -19.637 1.00 94.69 109 GLY A N 1
ATOM 853 C CA . GLY A 1 109 ? 8.854 -12.379 -19.501 1.00 94.69 109 GLY A CA 1
ATOM 854 C C . GLY A 1 109 ? 9.862 -11.765 -18.521 1.00 94.69 109 GLY A C 1
ATOM 855 O O . GLY A 1 109 ? 10.916 -12.353 -18.292 1.00 94.69 109 GLY A O 1
ATOM 856 N N . ARG A 1 110 ? 9.557 -10.616 -17.904 1.00 97.75 110 ARG A N 1
ATOM 857 C CA . ARG A 1 110 ? 10.366 -10.021 -16.825 1.00 97.75 110 ARG A CA 1
ATOM 858 C C . ARG A 1 110 ? 9.867 -10.467 -15.451 1.00 97.75 110 ARG A C 1
ATOM 860 O O . ARG A 1 110 ? 8.730 -10.908 -15.299 1.00 97.75 110 ARG A O 1
ATOM 867 N N . SER A 1 111 ? 10.702 -10.290 -14.426 1.00 97.88 111 SER A N 1
ATOM 868 C CA . SER A 1 111 ? 10.251 -10.392 -13.034 1.00 97.88 111 SER A CA 1
ATOM 869 C C . SER A 1 111 ? 9.216 -9.290 -12.753 1.00 97.88 111 SER A C 1
ATOM 871 O O . SER A 1 111 ? 9.556 -8.111 -12.896 1.00 97.88 111 SER A O 1
ATOM 873 N N . PRO A 1 112 ? 7.982 -9.615 -12.320 1.00 97.81 112 PRO A N 1
ATOM 874 C CA . PRO A 1 112 ? 7.034 -8.619 -11.804 1.00 97.81 112 PRO A CA 1
ATOM 875 C C . PRO A 1 112 ? 7.512 -7.969 -10.491 1.00 97.81 112 PRO A C 1
ATOM 877 O O . PRO A 1 112 ? 6.949 -6.956 -10.061 1.00 97.81 112 PRO A O 1
ATOM 880 N N . GLY A 1 113 ? 8.533 -8.543 -9.847 1.00 97.62 113 GLY A N 1
ATOM 881 C CA . GLY A 1 113 ? 8.940 -8.236 -8.482 1.00 97.62 113 GLY A CA 1
ATOM 882 C C . GLY A 1 113 ? 7.994 -8.851 -7.450 1.00 97.62 113 GLY A C 1
ATOM 883 O O . GLY A 1 113 ? 7.250 -9.792 -7.731 1.00 97.62 113 GLY A O 1
ATOM 884 N N . GLY A 1 114 ? 8.014 -8.290 -6.247 1.00 97.00 114 GLY A N 1
ATOM 885 C CA . GLY A 1 114 ? 7.187 -8.700 -5.116 1.00 97.00 114 GLY A CA 1
ATOM 886 C C . GLY A 1 114 ? 7.205 -7.627 -4.034 1.00 97.00 114 GLY A C 1
ATOM 887 O O . GLY A 1 114 ? 7.438 -6.457 -4.340 1.00 97.00 114 GLY A O 1
ATOM 888 N N . ASP A 1 115 ? 6.983 -8.033 -2.783 1.00 97.19 115 ASP A N 1
ATOM 889 C CA . ASP A 1 115 ? 7.244 -7.205 -1.601 1.00 97.19 115 ASP A CA 1
ATOM 890 C C . ASP A 1 115 ? 6.582 -5.819 -1.643 1.00 97.19 115 ASP A C 1
ATOM 892 O O . ASP A 1 115 ? 7.179 -4.789 -1.324 1.00 97.19 115 ASP A O 1
ATOM 896 N N . ILE A 1 116 ? 5.302 -5.804 -2.019 1.00 98.69 116 ILE A N 1
ATOM 897 C CA . ILE A 1 116 ? 4.466 -4.609 -1.943 1.00 98.69 116 ILE A CA 1
ATOM 898 C C . ILE A 1 116 ? 3.782 -4.571 -0.578 1.00 98.69 116 ILE A C 1
ATOM 900 O O . ILE A 1 116 ? 3.069 -5.495 -0.184 1.00 98.69 116 ILE A O 1
ATOM 904 N N . PHE A 1 117 ? 3.994 -3.472 0.141 1.00 98.81 117 PHE A N 1
ATOM 905 C CA . PHE A 1 117 ? 3.476 -3.270 1.490 1.00 98.81 117 PHE A CA 1
ATOM 906 C C . PHE A 1 117 ? 2.731 -1.944 1.616 1.00 98.81 117 PHE A C 1
ATOM 908 O O . PHE A 1 117 ? 3.057 -0.969 0.936 1.00 98.81 117 PHE A O 1
ATOM 915 N N . ILE A 1 118 ? 1.802 -1.880 2.568 1.00 98.88 118 ILE A N 1
ATOM 916 C CA . ILE A 1 118 ? 1.438 -0.628 3.231 1.00 98.88 118 ILE A CA 1
ATOM 917 C C . ILE A 1 118 ? 2.357 -0.487 4.444 1.00 98.88 118 ILE A C 1
ATOM 919 O O . ILE A 1 118 ? 2.461 -1.421 5.241 1.00 98.88 118 ILE A O 1
ATOM 923 N N . HIS A 1 119 ? 3.049 0.641 4.591 1.00 98.81 119 HIS A N 1
ATOM 924 C CA . HIS A 1 119 ? 3.995 0.838 5.691 1.00 98.81 119 HIS A CA 1
ATOM 925 C C . HIS A 1 119 ? 4.017 2.274 6.226 1.00 98.81 119 HIS A C 1
ATOM 927 O O . HIS A 1 119 ? 3.488 3.197 5.606 1.00 98.81 119 HIS A O 1
ATOM 933 N N . GLY A 1 120 ? 4.652 2.465 7.385 1.00 98.50 120 GLY A N 1
ATOM 934 C CA . GLY A 1 120 ? 4.862 3.781 7.992 1.00 98.50 120 GLY A CA 1
ATOM 935 C C . GLY A 1 120 ? 5.864 4.653 7.229 1.00 98.50 120 GLY A C 1
ATOM 936 O O . GLY A 1 120 ? 6.422 4.271 6.203 1.00 98.50 120 GLY A O 1
ATOM 937 N N . THR A 1 121 ? 6.143 5.851 7.729 1.00 98.12 121 THR A N 1
ATOM 938 C CA . THR A 1 121 ? 7.045 6.798 7.062 1.00 98.12 121 THR A CA 1
ATOM 939 C C . THR A 1 121 ? 8.253 7.073 7.958 1.00 98.12 121 THR A C 1
ATOM 941 O O . THR A 1 121 ? 8.079 7.559 9.076 1.00 98.12 121 THR A O 1
ATOM 944 N N . PRO A 1 122 ? 9.493 6.803 7.509 1.00 96.44 122 PRO A N 1
ATOM 945 C CA . PRO A 1 122 ? 10.681 7.105 8.296 1.00 96.44 122 PRO A CA 1
ATOM 946 C C . PRO A 1 122 ? 10.934 8.618 8.318 1.00 96.44 122 PRO A C 1
ATOM 948 O O . PRO A 1 122 ? 10.560 9.337 7.390 1.00 96.44 122 PRO A O 1
ATOM 951 N N . ARG A 1 123 ? 11.645 9.095 9.349 1.00 95.56 123 ARG A N 1
ATOM 952 C CA . ARG A 1 123 ? 11.858 10.529 9.630 1.00 95.56 123 ARG A CA 1
ATOM 953 C C . ARG A 1 123 ? 12.279 11.360 8.415 1.00 95.56 123 ARG A C 1
ATOM 955 O O . ARG A 1 123 ? 11.775 12.463 8.230 1.00 95.56 123 ARG A O 1
ATOM 962 N N . ARG A 1 124 ? 13.148 10.815 7.556 1.00 95.88 124 ARG A N 1
ATOM 963 C CA . ARG A 1 124 ? 13.646 11.493 6.346 1.00 95.88 124 ARG A CA 1
ATOM 964 C C . ARG A 1 124 ? 12.548 11.893 5.343 1.00 95.88 124 ARG A C 1
ATOM 966 O O . ARG A 1 124 ? 12.781 12.779 4.533 1.00 95.88 124 ARG A O 1
ATOM 973 N N . TYR A 1 125 ? 11.373 11.257 5.388 1.00 95.19 125 TYR A N 1
ATOM 974 C CA . TYR A 1 125 ? 10.272 11.491 4.446 1.00 95.19 125 TYR A CA 1
ATOM 975 C C . TYR A 1 125 ? 9.033 12.144 5.079 1.00 95.19 125 TYR A C 1
ATOM 977 O O . TYR A 1 125 ? 8.073 12.394 4.356 1.00 95.19 125 TYR A O 1
ATOM 985 N N . TRP A 1 126 ? 9.028 12.474 6.379 1.00 91.81 126 TRP A N 1
ATOM 986 C CA . TRP A 1 126 ? 7.841 13.031 7.059 1.00 91.81 126 TRP A CA 1
ATOM 987 C C . TRP A 1 126 ? 7.279 14.303 6.415 1.00 91.81 126 TRP A C 1
ATOM 989 O O . TRP A 1 126 ? 6.066 14.496 6.404 1.00 91.81 126 TRP A O 1
ATOM 999 N N . PHE A 1 127 ? 8.143 15.139 5.839 1.00 92.62 127 PHE A N 1
ATOM 1000 C CA . PHE A 1 127 ? 7.752 16.378 5.158 1.00 92.62 127 PHE A CA 1
ATOM 1001 C C . PHE A 1 127 ? 7.896 16.292 3.634 1.00 92.62 127 PHE A C 1
ATOM 1003 O O . PHE A 1 127 ? 7.755 17.294 2.932 1.00 92.62 127 PHE A O 1
ATOM 1010 N N . SER A 1 128 ? 8.176 15.098 3.098 1.00 92.12 128 SER A N 1
ATOM 1011 C CA . SER A 1 128 ? 8.296 14.912 1.656 1.00 92.12 128 SER A CA 1
ATOM 1012 C C . SER A 1 128 ? 6.936 15.081 0.988 1.00 92.12 128 SER A C 1
ATOM 1014 O O . SER A 1 128 ? 5.975 14.360 1.268 1.00 92.12 128 SER A O 1
ATOM 1016 N N . LYS A 1 129 ? 6.866 16.003 0.027 1.00 91.69 129 LYS A N 1
ATOM 1017 C CA . LYS A 1 129 ? 5.718 16.097 -0.882 1.00 91.69 129 LYS A CA 1
ATOM 1018 C C . LYS A 1 129 ? 5.786 15.056 -2.006 1.00 91.69 129 LYS A C 1
ATOM 1020 O O . LYS A 1 129 ? 4.740 14.738 -2.567 1.00 91.69 129 LYS A O 1
ATOM 1025 N N . LYS A 1 130 ? 6.968 14.501 -2.290 1.00 95.12 130 LYS A N 1
ATOM 1026 C CA . LYS A 1 130 ? 7.210 13.558 -3.389 1.00 95.12 130 LYS A CA 1
ATOM 1027 C C . LYS A 1 130 ? 6.847 12.125 -3.006 1.00 95.12 130 LYS A C 1
ATOM 1029 O O . LYS A 1 130 ? 6.970 11.741 -1.841 1.00 95.12 130 LYS A O 1
ATOM 1034 N N . ASP A 1 131 ? 6.453 11.355 -4.011 1.00 97.94 131 ASP A N 1
ATOM 1035 C CA . ASP A 1 131 ? 6.463 9.897 -3.948 1.00 97.94 131 ASP A CA 1
ATOM 1036 C C . ASP A 1 131 ? 7.894 9.380 -3.908 1.00 97.94 131 ASP A C 1
ATOM 1038 O O . ASP A 1 131 ? 8.802 10.000 -4.463 1.00 97.94 131 ASP A O 1
ATOM 1042 N N . TRP A 1 132 ? 8.106 8.290 -3.179 1.00 97.50 132 TRP A N 1
ATOM 1043 C CA . TRP A 1 132 ? 9.459 7.886 -2.796 1.00 97.50 132 TRP A CA 1
ATOM 1044 C C . TRP A 1 132 ? 9.641 6.383 -2.626 1.00 97.50 132 TRP A C 1
ATOM 1046 O O . TRP A 1 132 ? 10.777 5.936 -2.473 1.00 97.50 132 TRP A O 1
ATOM 1056 N N . THR A 1 133 ? 8.561 5.599 -2.611 1.00 97.75 133 THR A N 1
ATOM 1057 C CA . THR A 1 133 ? 8.688 4.153 -2.430 1.00 97.75 133 THR A CA 1
ATOM 1058 C C . THR A 1 133 ? 9.138 3.495 -3.740 1.00 97.75 133 THR A C 1
ATOM 1060 O O . THR A 1 133 ? 9.197 4.127 -4.795 1.00 97.75 133 THR A O 1
ATOM 1063 N N . TRP A 1 134 ? 9.423 2.196 -3.687 1.00 97.50 134 TRP A N 1
ATOM 1064 C CA . TRP A 1 134 ? 9.688 1.371 -4.874 1.00 97.50 134 TRP A CA 1
ATOM 1065 C C . TRP A 1 134 ? 8.425 0.685 -5.429 1.00 97.50 134 TRP A C 1
ATOM 1067 O O . TRP A 1 134 ? 8.516 -0.215 -6.261 1.00 97.50 134 TRP A O 1
ATOM 1077 N N . GLY A 1 135 ? 7.245 1.100 -4.959 1.00 97.88 135 GLY A N 1
ATOM 1078 C CA . GLY A 1 135 ? 5.950 0.511 -5.313 1.00 97.88 135 GLY A CA 1
ATOM 1079 C C . GLY A 1 135 ? 5.018 0.323 -4.115 1.00 97.88 135 GLY A C 1
ATOM 1080 O O . GLY A 1 135 ? 3.813 0.179 -4.297 1.00 97.88 135 GLY A O 1
ATOM 1081 N N . CYS A 1 136 ? 5.537 0.388 -2.889 1.00 98.56 136 CYS A N 1
ATOM 1082 C CA . CYS A 1 136 ? 4.747 0.356 -1.658 1.00 98.56 136 CYS A CA 1
ATOM 1083 C C . CYS A 1 136 ? 3.837 1.585 -1.480 1.00 98.56 136 CYS A C 1
ATOM 1085 O O . CYS A 1 136 ? 4.034 2.631 -2.103 1.00 98.56 136 CYS A O 1
ATOM 1087 N N . ILE A 1 137 ? 2.886 1.468 -0.557 1.00 98.81 137 ILE A N 1
ATOM 1088 C CA . ILE A 1 137 ? 1.989 2.541 -0.125 1.00 98.81 137 ILE A CA 1
ATOM 1089 C C . ILE A 1 137 ? 2.467 3.034 1.247 1.00 98.81 137 ILE A C 1
ATOM 1091 O O . ILE A 1 137 ? 2.408 2.305 2.235 1.00 98.81 137 ILE A O 1
ATOM 1095 N N . ALA A 1 138 ? 2.950 4.271 1.329 1.00 98.69 138 ALA A N 1
ATOM 1096 C CA . ALA A 1 138 ? 3.457 4.832 2.580 1.00 98.69 138 ALA A CA 1
ATOM 1097 C C . ALA A 1 138 ? 2.432 5.762 3.241 1.00 98.69 138 ALA A C 1
ATOM 1099 O O . ALA A 1 138 ? 2.009 6.752 2.639 1.00 98.69 138 ALA A O 1
ATOM 1100 N N . VAL A 1 139 ? 2.087 5.472 4.493 1.00 98.69 139 VAL A N 1
ATOM 1101 C CA . VAL A 1 139 ? 1.204 6.273 5.359 1.00 98.69 139 VAL A CA 1
ATOM 1102 C C . VAL A 1 139 ? 1.984 6.806 6.568 1.00 98.69 139 VAL A C 1
ATOM 1104 O O . VAL A 1 139 ? 3.163 6.485 6.762 1.00 98.69 139 VAL A O 1
ATOM 1107 N N . LYS A 1 140 ? 1.367 7.644 7.407 1.00 98.50 140 LYS A N 1
ATOM 1108 C CA . LYS A 1 140 ? 2.003 8.087 8.660 1.00 98.50 140 LYS A CA 1
ATOM 1109 C C . LYS A 1 140 ? 2.110 6.929 9.654 1.00 98.50 140 LYS A C 1
ATOM 1111 O O . LYS A 1 140 ? 1.311 6.001 9.630 1.00 98.50 140 LYS A O 1
ATOM 1116 N N . ASN A 1 141 ? 3.047 7.029 10.597 1.00 98.56 141 ASN A N 1
ATOM 1117 C CA . ASN A 1 141 ? 3.273 5.987 11.609 1.00 98.56 141 ASN A CA 1
ATOM 1118 C C . ASN A 1 141 ? 2.010 5.659 12.426 1.00 98.56 141 ASN A C 1
ATOM 1120 O O . ASN A 1 141 ? 1.628 4.499 12.512 1.00 98.56 141 ASN A O 1
ATOM 1124 N N . ARG A 1 142 ? 1.285 6.684 12.885 1.00 98.00 142 ARG A N 1
ATOM 1125 C CA . ARG A 1 142 ? 0.007 6.497 13.593 1.00 98.00 142 ARG A CA 1
ATOM 1126 C C . ARG A 1 142 ? -1.067 5.821 12.734 1.00 98.00 142 ARG A C 1
ATOM 1128 O O . ARG A 1 142 ? -1.895 5.083 13.242 1.00 98.00 142 ARG A O 1
ATOM 1135 N N . GLU A 1 143 ? -1.065 6.077 11.428 1.00 98.50 143 GLU A N 1
ATOM 1136 C CA . GLU A 1 143 ? -2.052 5.505 10.505 1.00 98.50 143 GLU A CA 1
ATOM 1137 C C . GLU A 1 143 ? -1.738 4.027 10.233 1.00 98.50 143 GLU A C 1
ATOM 1139 O O . GLU A 1 143 ? -2.654 3.210 10.200 1.00 98.50 143 GLU A O 1
ATOM 1144 N N . ILE A 1 144 ? -0.457 3.648 10.107 1.00 98.69 144 ILE A N 1
ATOM 1145 C CA . ILE A 1 144 ? -0.095 2.229 9.979 1.00 98.69 144 ILE A CA 1
ATOM 1146 C C . ILE A 1 144 ? -0.331 1.449 11.280 1.00 98.69 144 ILE A C 1
ATOM 1148 O O . ILE A 1 144 ? -0.655 0.275 11.187 1.00 98.69 144 ILE A O 1
ATOM 1152 N N . GLU A 1 145 ? -0.250 2.058 12.469 1.00 98.44 145 GLU A N 1
ATOM 1153 C CA . GLU A 1 145 ? -0.666 1.408 13.732 1.00 98.44 145 GLU A CA 1
ATOM 1154 C C . GLU A 1 145 ? -2.150 1.018 13.700 1.00 98.44 145 GLU A C 1
ATOM 1156 O O . GLU A 1 145 ? -2.508 -0.113 14.043 1.00 98.44 145 GLU A O 1
ATOM 1161 N N . GLU A 1 146 ? -3.008 1.937 13.242 1.00 98.31 146 GLU A N 1
ATOM 1162 C CA . GLU A 1 146 ? -4.443 1.691 13.081 1.00 98.31 146 GLU A CA 1
ATOM 1163 C C . GLU A 1 146 ? -4.687 0.599 12.032 1.00 98.31 146 GLU A C 1
ATOM 1165 O O . GLU A 1 146 ? -5.319 -0.409 12.342 1.00 98.31 146 GLU A O 1
ATOM 1170 N N . ILE A 1 147 ? -4.114 0.733 10.828 1.00 98.50 147 ILE A N 1
ATOM 1171 C CA . ILE A 1 147 ? -4.241 -0.273 9.759 1.00 98.50 147 ILE A CA 1
ATOM 1172 C C . ILE A 1 147 ? -3.779 -1.643 10.262 1.00 98.50 147 ILE A C 1
ATOM 1174 O O . ILE A 1 147 ? -4.522 -2.614 10.160 1.00 98.50 147 ILE A O 1
ATOM 1178 N N . TYR A 1 148 ? -2.583 -1.725 10.850 1.00 98.38 148 TYR A N 1
ATOM 1179 C CA . TYR A 1 148 ? -2.009 -2.970 11.354 1.00 98.38 148 TYR A CA 1
ATOM 1180 C C . TYR A 1 148 ? -2.907 -3.631 12.402 1.00 98.38 148 TYR A C 1
ATOM 1182 O O . TYR A 1 148 ? -3.009 -4.853 12.431 1.00 98.38 148 TYR A O 1
ATOM 1190 N N . SER A 1 149 ? -3.575 -2.855 13.253 1.00 97.12 149 SER A N 1
ATOM 1191 C CA . SER A 1 149 ? -4.464 -3.390 14.291 1.00 97.12 149 SER A CA 1
ATOM 1192 C C . SER A 1 149 ? -5.833 -3.813 13.747 1.00 97.12 149 SER A C 1
ATOM 1194 O O . SER A 1 149 ? -6.456 -4.728 14.284 1.00 97.12 149 SER A O 1
ATOM 1196 N N . MET A 1 150 ? -6.302 -3.155 12.686 1.00 97.50 150 MET A N 1
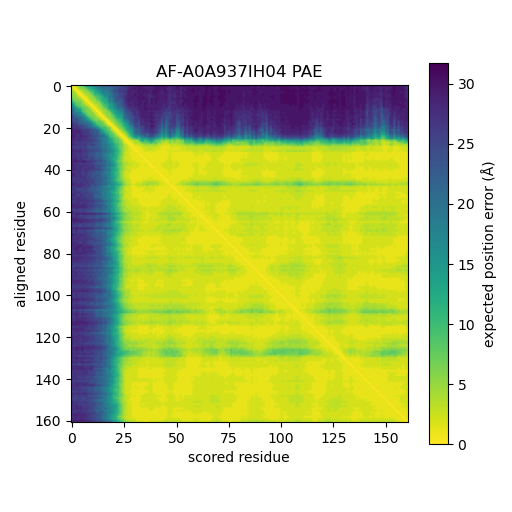ATOM 1197 C CA . MET A 1 150 ? -7.655 -3.316 12.148 1.00 97.50 150 MET A CA 1
ATOM 1198 C C . MET A 1 150 ? -7.773 -4.388 11.057 1.00 97.50 150 MET A C 1
ATOM 1200 O O . MET A 1 150 ? -8.870 -4.909 10.854 1.00 97.50 150 MET A O 1
ATOM 1204 N N . VAL A 1 151 ? -6.676 -4.712 10.361 1.00 97.94 151 VAL A N 1
ATOM 1205 C CA . VAL A 1 151 ? -6.657 -5.695 9.263 1.00 97.94 151 VAL A CA 1
ATOM 1206 C C . VAL A 1 151 ? -6.140 -7.056 9.726 1.00 97.94 151 VAL A C 1
ATOM 1208 O O . VAL A 1 151 ? -5.200 -7.152 10.528 1.00 97.94 151 VAL A O 1
ATOM 1211 N N . ASP A 1 152 ? -6.711 -8.110 9.155 1.00 97.81 152 ASP A N 1
ATOM 1212 C CA . ASP A 1 152 ? -6.300 -9.493 9.368 1.00 97.81 152 ASP A CA 1
ATOM 1213 C C . ASP A 1 152 ? -5.687 -10.066 8.078 1.00 97.81 152 ASP A C 1
ATOM 1215 O O . ASP A 1 152 ? -5.846 -9.517 6.984 1.00 97.81 152 ASP A O 1
ATOM 1219 N N . ILE A 1 153 ? -4.942 -11.167 8.197 1.00 98.44 153 ILE A N 1
ATOM 1220 C CA . ILE A 1 153 ? -4.492 -11.915 7.016 1.00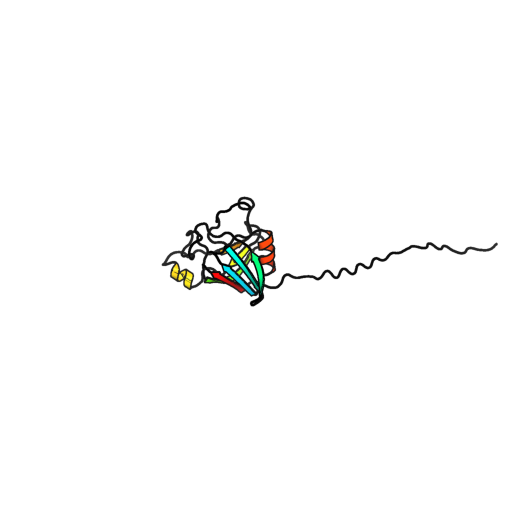 98.44 153 ILE A CA 1
ATOM 1221 C C . ILE A 1 153 ? -5.738 -12.385 6.255 1.00 98.44 153 ILE A C 1
ATOM 1223 O O . ILE A 1 153 ? -6.656 -12.938 6.854 1.00 98.44 153 ILE A O 1
ATOM 1227 N N . GLY A 1 154 ? -5.774 -12.140 4.948 1.00 98.38 154 GLY A N 1
ATOM 1228 C CA . GLY A 1 154 ? -6.928 -12.398 4.090 1.00 98.38 154 GLY A CA 1
ATOM 1229 C C . GLY A 1 154 ? -7.858 -11.198 3.879 1.00 98.38 154 GLY A C 1
ATOM 1230 O O . GLY A 1 154 ? -8.711 -11.273 2.998 1.00 98.38 154 GLY A O 1
ATOM 1231 N N . THR A 1 155 ? -7.693 -10.077 4.600 1.00 98.62 155 THR A N 1
ATOM 1232 C CA . THR A 1 155 ? -8.442 -8.837 4.312 1.00 98.62 155 THR A CA 1
ATOM 1233 C C . THR A 1 155 ? -8.226 -8.428 2.849 1.00 98.62 155 THR A C 1
ATOM 1235 O O . THR A 1 155 ? -7.083 -8.346 2.390 1.00 98.62 155 THR A O 1
ATOM 1238 N N . LYS A 1 156 ? -9.311 -8.157 2.112 1.00 98.62 156 LYS A N 1
ATOM 1239 C CA . LYS A 1 156 ? -9.235 -7.756 0.700 1.00 98.62 156 LYS A CA 1
ATOM 1240 C C . LYS A 1 156 ? -8.622 -6.359 0.570 1.00 98.62 156 LYS A C 1
ATOM 1242 O O . LYS A 1 156 ? -8.881 -5.481 1.392 1.00 98.62 156 LYS A O 1
ATOM 1247 N N . ILE A 1 157 ? -7.841 -6.139 -0.484 1.00 98.81 157 ILE A N 1
ATOM 1248 C CA . ILE A 1 157 ? -7.413 -4.807 -0.908 1.00 98.81 157 ILE A CA 1
ATOM 1249 C C . ILE A 1 157 ? -7.596 -4.638 -2.415 1.00 98.81 157 ILE A C 1
ATOM 1251 O O . ILE A 1 157 ? -7.145 -5.465 -3.200 1.00 98.81 157 ILE A O 1
ATOM 1255 N N . SER A 1 158 ? -8.265 -3.559 -2.813 1.00 98.81 158 SER A N 1
ATOM 1256 C CA . SER A 1 158 ? -8.450 -3.164 -4.215 1.00 98.81 158 SER A CA 1
ATOM 1257 C C . SER A 1 158 ? -7.687 -1.867 -4.466 1.00 98.81 158 SER A C 1
ATOM 1259 O O . SER A 1 158 ? -7.871 -0.894 -3.729 1.00 98.81 158 SER A O 1
ATOM 1261 N N . ILE A 1 159 ? -6.815 -1.851 -5.473 1.00 98.81 159 ILE A N 1
ATOM 1262 C CA . ILE A 1 159 ? -6.021 -0.676 -5.841 1.00 98.81 159 ILE A CA 1
ATOM 1263 C C . ILE A 1 159 ? -6.468 -0.185 -7.214 1.00 98.81 159 ILE A C 1
ATOM 1265 O O . ILE A 1 159 ? -6.287 -0.873 -8.218 1.00 98.81 159 ILE A O 1
ATOM 1269 N N . PHE A 1 160 ? -7.040 1.010 -7.230 1.00 98.69 160 PHE A N 1
ATOM 1270 C CA . PHE A 1 160 ? -7.561 1.699 -8.400 1.00 98.69 160 PHE A CA 1
ATOM 1271 C C . PHE A 1 160 ? -6.552 2.745 -8.914 1.00 98.69 160 PHE A C 1
ATOM 1273 O O . PHE A 1 160 ? -5.690 3.176 -8.134 1.00 98.69 160 PHE A O 1
ATOM 1280 N N . PRO A 1 161 ? -6.645 3.135 -10.202 1.00 97.81 161 PRO A N 1
ATOM 1281 C CA . PRO A 1 161 ? -5.804 4.167 -10.819 1.00 97.81 161 PRO A CA 1
ATOM 1282 C C . PRO A 1 161 ? -5.732 5.513 -10.082 1.00 97.81 161 PRO A C 1
ATOM 1284 O O . PRO A 1 161 ? -6.585 5.811 -9.218 1.00 97.81 161 PRO A O 1
#

Sequence (161 aa):
MRAIKALLVASLILTLASCSSFRNNSLPKVTNIQVFKAERILLLLNNDVVVKKYKFKLGFSPVGKKQFEGDGKTPEGDYYIDRKNPNSKYYLSVGISYPNASDRVNANGRSPGGDIFIHGTPRRYWFSKKDWTWGCIAVKNREIEEIYSMVDIGTKISIFP

Mean predicted aligned error: 8.43 Å

Secondary structure (DSSP, 8-state):
-------------------------PPPPEEEEEEETTTTEEEEEETTEEEEEE--B-BSS-SS---STTS-PPP-EEEEEEEEEEEETTEEEEEE--S-HHHHHHTTTS------EEE---GGGTT--S--BSS-EE--HHHHHHHHHHEEEEEEEEEE-

Radius of gyration: 25.47 Å; Cα contacts (8 Å, |Δi|>4): 336; chains: 1; bounding box: 33×31×111 Å

Solvent-accessible surface area (backbone atoms only — not comparable to full-atom values): 9077 Å² total; per-residue (Å²): 135,88,80,92,87,78,92,81,83,83,76,82,76,81,78,80,79,75,78,73,76,73,74,81,74,68,71,71,62,33,51,34,34,42,36,33,58,76,80,35,37,36,36,37,14,43,74,91,44,75,77,46,76,45,62,58,37,33,4,60,34,62,78,60,60,44,39,35,56,85,64,18,21,25,66,57,49,82,41,26,28,70,46,78,38,81,83,33,95,32,60,32,33,37,28,38,48,51,64,48,73,69,41,50,59,63,16,73,90,46,62,46,53,58,89,34,30,44,24,16,52,48,81,94,48,74,85,55,88,65,48,73,38,74,22,26,41,33,28,50,54,73,54,31,54,51,49,63,72,24,47,49,79,65,23,37,33,40,29,46,96

Foldseek 3Di:
DDDDDDDDDPPPPPPPPPPPPPPPPQQAAFQEWEAELVVQWIFTDDVPHTRDIFGWAFFQVDPDAQQAQQPRYAHAFKWWFADWDCPDPQRTKTFTPPPDPVSVVSNVPHHSDGGAIEGAHDPVCPPPPGHDDSHHIYGHNVVVVSVSSRYDGGRMYGYHD